Protein AF-Q9TTW2-F1 (afdb_monomer_lite)

Sequence (54 aa):
MGDAEMAVFGAAAPYLRKSEKERLEAQTRPFDLKKDVFVPDDKEEFVKAKIMSR

Structure (mmCIF, N/CA/C/O backbone):
data_AF-Q9TTW2-F1
#
_entry.id   AF-Q9TTW2-F1
#
loop_
_atom_site.group_PDB
_atom_site.id
_atom_site.type_symbol
_atom_site.label_atom_id
_atom_site.label_alt_id
_atom_site.label_comp_id
_atom_site.label_asym_id
_atom_site.label_entity_id
_atom_site.label_seq_id
_atom_site.pdbx_PDB_ins_code
_atom_site.Cartn_x
_atom_site.Cartn_y
_atom_site.Cartn_z
_atom_site.occupancy
_atom_site.B_iso_or_equiv
_atom_site.auth_seq_id
_atom_site.auth_comp_id
_atom_site.auth_asym_id
_atom_site.auth_atom_id
_atom_site.pdbx_PDB_model_num
ATOM 1 N N . MET A 1 1 ? 15.322 -8.966 -6.496 1.00 62.59 1 MET A N 1
ATOM 2 C CA . MET A 1 1 ? 14.448 -8.951 -7.681 1.00 62.59 1 MET A CA 1
ATOM 3 C C . MET A 1 1 ? 14.327 -7.503 -8.112 1.00 62.59 1 MET A C 1
ATOM 5 O O . MET A 1 1 ? 13.524 -6.778 -7.524 1.00 62.59 1 MET A O 1
ATOM 9 N N . GLY A 1 2 ? 15.233 -7.110 -9.010 1.00 79.62 2 GLY A N 1
ATOM 10 C CA . GLY A 1 2 ? 15.569 -5.723 -9.349 1.00 79.62 2 GLY A CA 1
ATOM 11 C C . GLY A 1 2 ? 14.645 -5.080 -10.374 1.00 79.62 2 GLY A C 1
ATOM 12 O O . GLY A 1 2 ? 14.015 -5.795 -11.153 1.00 79.62 2 GLY A O 1
ATOM 13 N N . ASP A 1 3 ? 14.640 -3.747 -10.465 1.00 86.31 3 ASP A N 1
ATOM 14 C CA . ASP A 1 3 ? 13.968 -3.035 -11.571 1.00 86.31 3 ASP A CA 1
ATOM 15 C C . ASP A 1 3 ? 14.490 -3.485 -12.951 1.00 86.31 3 ASP A C 1
ATOM 17 O O . ASP A 1 3 ? 13.735 -3.541 -13.922 1.00 86.31 3 ASP A O 1
ATOM 21 N N . ALA A 1 4 ? 15.757 -3.908 -13.027 1.00 90.38 4 ALA A N 1
ATOM 22 C CA . ALA A 1 4 ? 16.374 -4.442 -14.243 1.00 90.38 4 ALA A CA 1
ATOM 23 C C . ALA A 1 4 ? 15.661 -5.689 -14.798 1.00 90.38 4 ALA A C 1
ATOM 25 O O . ALA A 1 4 ? 15.584 -5.864 -16.011 1.00 90.38 4 ALA A O 1
ATOM 26 N N . GLU A 1 5 ? 15.085 -6.533 -13.939 1.00 90.62 5 GLU A N 1
ATOM 27 C CA . GLU A 1 5 ? 14.324 -7.708 -14.382 1.00 90.62 5 GLU A CA 1
ATOM 28 C C . GLU A 1 5 ? 12.974 -7.322 -14.998 1.00 90.62 5 GLU A C 1
ATOM 30 O O . GLU A 1 5 ? 12.411 -8.077 -15.788 1.00 90.62 5 GLU A O 1
ATOM 35 N N . MET A 1 6 ? 12.451 -6.139 -14.661 1.00 93.25 6 MET A N 1
ATOM 36 C CA . MET A 1 6 ? 11.188 -5.636 -15.199 1.00 93.25 6 MET A CA 1
ATOM 37 C C . MET A 1 6 ? 11.346 -4.959 -16.567 1.00 93.25 6 MET A C 1
ATOM 39 O O . MET A 1 6 ? 10.346 -4.739 -17.250 1.00 93.25 6 MET A O 1
ATOM 43 N N . ALA A 1 7 ? 12.579 -4.683 -17.008 1.00 90.69 7 ALA A N 1
ATOM 44 C CA . ALA A 1 7 ? 12.856 -4.025 -18.285 1.00 90.69 7 ALA A CA 1
ATOM 45 C C . ALA A 1 7 ? 12.300 -4.794 -19.499 1.00 90.69 7 ALA A C 1
ATOM 47 O O . ALA A 1 7 ? 11.865 -4.175 -20.469 1.00 90.69 7 ALA A O 1
ATOM 48 N N . VAL A 1 8 ? 12.233 -6.131 -19.428 1.00 94.19 8 VAL A N 1
ATOM 49 C CA . VAL A 1 8 ? 11.702 -6.986 -20.510 1.00 94.19 8 VAL A CA 1
ATOM 50 C C . VAL A 1 8 ? 10.219 -6.743 -20.806 1.00 94.19 8 VAL A C 1
ATOM 52 O O . VAL A 1 8 ? 9.748 -7.068 -21.891 1.00 94.19 8 VAL A O 1
ATOM 55 N N . PHE A 1 9 ? 9.483 -6.153 -19.861 1.00 91.75 9 PHE A N 1
ATOM 56 C CA . PHE A 1 9 ? 8.058 -5.854 -20.002 1.00 91.75 9 PHE A CA 1
ATOM 57 C C . PHE A 1 9 ? 7.787 -4.434 -20.526 1.00 91.75 9 PHE A C 1
ATOM 59 O O . PHE A 1 9 ? 6.630 -4.083 -20.764 1.00 91.75 9 PHE A O 1
ATOM 66 N N . GLY A 1 10 ? 8.826 -3.610 -20.720 1.00 93.56 10 GLY A N 1
ATOM 67 C CA . GLY A 1 10 ? 8.713 -2.266 -21.290 1.00 93.56 10 GLY A CA 1
ATOM 68 C C . GLY A 1 10 ? 7.621 -1.418 -20.627 1.00 93.56 10 GLY A C 1
ATOM 69 O O . GLY A 1 10 ? 7.529 -1.338 -19.403 1.00 93.56 10 GLY A O 1
ATOM 70 N N . ALA A 1 11 ? 6.747 -0.816 -21.438 1.00 94.38 11 ALA A N 1
ATOM 71 C CA . ALA A 1 11 ? 5.653 0.039 -20.963 1.00 94.38 11 ALA A CA 1
ATOM 72 C C . ALA A 1 11 ? 4.607 -0.690 -20.092 1.00 94.38 11 ALA A C 1
ATOM 74 O O . ALA A 1 11 ? 3.866 -0.037 -19.359 1.00 94.38 11 ALA A O 1
ATOM 75 N N . ALA A 1 12 ? 4.544 -2.026 -20.143 1.00 94.81 12 ALA A N 1
ATOM 76 C CA . ALA A 1 12 ? 3.635 -2.810 -19.310 1.00 94.81 12 ALA A CA 1
ATOM 77 C C . ALA A 1 12 ? 4.173 -3.030 -17.884 1.00 94.81 12 ALA A C 1
ATOM 79 O O . ALA A 1 12 ? 3.398 -3.351 -16.982 1.00 94.81 12 ALA A O 1
ATOM 80 N N . ALA A 1 13 ? 5.478 -2.836 -17.654 1.00 95.38 13 ALA A N 1
ATOM 81 C CA . ALA A 1 13 ? 6.128 -3.128 -16.377 1.00 95.38 13 ALA A CA 1
ATOM 82 C C . ALA A 1 13 ? 5.418 -2.518 -15.148 1.00 95.38 13 ALA A C 1
ATOM 84 O O . ALA A 1 13 ? 5.153 -3.280 -14.217 1.00 95.38 13 ALA A O 1
ATOM 85 N N . PRO A 1 14 ? 5.005 -1.229 -15.132 1.00 92.88 14 PRO A N 1
ATOM 86 C CA . PRO A 1 14 ? 4.385 -0.607 -13.953 1.00 92.88 14 PRO A CA 1
ATOM 87 C C . PRO A 1 14 ? 3.008 -1.175 -13.578 1.00 92.88 14 PRO A C 1
ATOM 89 O O . PRO A 1 14 ? 2.552 -0.991 -12.444 1.00 92.88 14 PRO A O 1
ATOM 92 N N . TYR A 1 15 ? 2.338 -1.831 -14.531 1.00 93.94 15 TYR A N 1
ATOM 93 C CA . TYR A 1 15 ? 1.050 -2.498 -14.331 1.00 93.94 15 TYR A CA 1
ATOM 94 C C . TYR A 1 15 ? 1.224 -3.918 -13.784 1.00 93.94 15 TYR A C 1
ATOM 96 O O . TYR A 1 15 ? 0.329 -4.435 -13.124 1.00 93.94 15 TYR A O 1
ATOM 104 N N . LEU A 1 16 ? 2.382 -4.536 -14.035 1.00 93.56 16 LEU A N 1
ATOM 105 C CA . LEU A 1 16 ? 2.723 -5.871 -13.546 1.00 93.56 16 LEU A CA 1
ATOM 106 C C . LEU A 1 16 ? 3.411 -5.820 -12.178 1.00 93.56 16 LEU A C 1
ATOM 108 O O . LEU A 1 16 ? 3.161 -6.662 -11.317 1.00 93.56 16 LEU A O 1
ATOM 112 N N . ARG A 1 17 ? 4.302 -4.846 -11.971 1.00 94.19 17 ARG A N 1
ATOM 113 C CA . ARG A 1 17 ? 5.049 -4.681 -10.724 1.00 94.19 17 ARG A CA 1
ATOM 114 C C . ARG A 1 17 ? 5.472 -3.228 -10.537 1.00 94.19 17 ARG A C 1
ATOM 116 O O . ARG A 1 17 ? 5.977 -2.595 -11.458 1.00 94.19 17 ARG A O 1
ATOM 123 N N . LYS A 1 18 ? 5.314 -2.725 -9.314 1.00 93.75 18 LYS A N 1
ATOM 124 C CA . LYS A 1 18 ? 5.874 -1.431 -8.904 1.00 93.75 18 LYS A CA 1
ATOM 125 C C . LYS A 1 18 ? 7.396 -1.489 -8.833 1.00 93.75 18 LYS A C 1
ATOM 127 O O . LYS A 1 18 ? 7.961 -2.559 -8.589 1.00 93.75 18 LYS A O 1
ATOM 132 N N . SER A 1 19 ? 8.023 -0.334 -9.021 1.00 92.69 19 SER A N 1
ATOM 133 C CA . SER A 1 19 ? 9.478 -0.203 -8.942 1.00 92.69 19 SER A CA 1
ATOM 134 C C . SER A 1 19 ? 10.006 -0.588 -7.556 1.00 92.69 19 SER A C 1
ATOM 136 O O . SER A 1 19 ? 9.272 -0.563 -6.562 1.00 92.69 19 SER A O 1
ATOM 138 N N . GLU A 1 20 ? 11.286 -0.938 -7.457 1.00 93.25 20 GLU A N 1
ATOM 139 C CA . GLU A 1 20 ? 11.944 -1.205 -6.176 1.00 93.25 20 GLU A CA 1
ATOM 140 C C . GLU A 1 20 ? 11.834 -0.016 -5.227 1.00 93.25 20 GLU A C 1
ATOM 142 O O . GLU A 1 20 ? 11.571 -0.211 -4.040 1.00 93.25 20 GLU A O 1
ATOM 147 N N . LYS A 1 21 ? 11.947 1.206 -5.755 1.00 91.94 21 LYS A N 1
ATOM 148 C CA . LYS A 1 21 ? 11.779 2.434 -4.978 1.00 91.94 21 LYS A CA 1
ATOM 149 C C . LYS A 1 21 ? 10.384 2.532 -4.356 1.00 91.94 21 LYS A C 1
ATOM 151 O O . LYS A 1 21 ? 10.272 2.676 -3.142 1.00 91.94 21 LYS A O 1
ATOM 156 N N . GLU A 1 22 ? 9.326 2.398 -5.155 1.00 93.75 22 GLU A N 1
ATOM 157 C CA . GLU A 1 22 ? 7.942 2.470 -4.660 1.00 93.75 22 GLU A CA 1
ATOM 158 C C . GLU A 1 22 ? 7.627 1.334 -3.678 1.00 93.75 22 GLU A C 1
ATOM 160 O O . GLU A 1 22 ? 6.922 1.528 -2.688 1.00 93.75 22 GLU A O 1
ATOM 165 N N . ARG A 1 23 ? 8.167 0.134 -3.928 1.00 95.69 23 ARG A N 1
ATOM 166 C CA . ARG A 1 23 ? 8.028 -1.005 -3.014 1.00 95.69 23 ARG A CA 1
ATOM 167 C C . ARG A 1 23 ? 8.717 -0.740 -1.680 1.00 95.69 23 ARG A C 1
ATOM 169 O O . ARG A 1 23 ? 8.141 -1.068 -0.646 1.00 95.69 23 ARG A O 1
ATOM 176 N N . LEU A 1 24 ? 9.918 -0.162 -1.699 1.00 95.00 24 LEU A N 1
ATOM 177 C CA . LEU A 1 24 ? 10.665 0.168 -0.490 1.00 95.00 24 LEU A CA 1
ATOM 178 C C . LEU A 1 24 ? 9.929 1.233 0.325 1.00 95.00 24 LEU A C 1
ATOM 180 O O . LEU A 1 24 ? 9.695 1.019 1.508 1.00 95.00 24 LEU A O 1
ATOM 184 N N . GLU A 1 25 ? 9.495 2.325 -0.306 1.00 95.38 25 GLU A N 1
ATOM 185 C CA . GLU A 1 25 ? 8.723 3.392 0.348 1.00 95.38 25 GLU A CA 1
ATOM 186 C C . GLU A 1 25 ? 7.409 2.867 0.955 1.00 95.38 25 GLU A C 1
ATOM 188 O O . GLU A 1 25 ? 7.051 3.210 2.082 1.00 95.38 25 GLU A O 1
ATOM 193 N N . ALA A 1 26 ? 6.707 1.970 0.253 1.00 95.44 26 ALA A N 1
ATOM 194 C CA . ALA A 1 26 ? 5.480 1.361 0.762 1.00 95.44 26 ALA A CA 1
ATOM 195 C C . ALA A 1 26 ? 5.715 0.424 1.961 1.00 95.44 26 ALA A C 1
ATOM 197 O O . ALA A 1 26 ? 4.825 0.282 2.804 1.00 95.44 26 ALA A O 1
ATOM 198 N N . GLN A 1 27 ? 6.883 -0.221 2.039 1.00 95.25 27 GLN A N 1
ATOM 199 C CA . GLN A 1 27 ? 7.254 -1.122 3.135 1.00 95.25 27 GLN A CA 1
ATOM 200 C C . GLN A 1 27 ? 7.830 -0.383 4.345 1.00 95.25 27 GLN A C 1
ATOM 202 O O . GLN A 1 27 ? 7.642 -0.837 5.470 1.00 95.25 27 GLN A O 1
ATOM 207 N N . THR A 1 28 ? 8.506 0.747 4.137 1.00 95.56 28 THR A N 1
ATOM 208 C CA . THR A 1 28 ? 9.120 1.544 5.212 1.00 95.56 28 THR A CA 1
ATOM 209 C C . THR A 1 28 ? 8.184 2.601 5.794 1.00 95.56 28 THR A C 1
ATOM 211 O O . THR A 1 28 ? 8.566 3.320 6.719 1.00 95.56 28 THR A O 1
ATOM 214 N N . ARG A 1 29 ? 6.946 2.697 5.291 1.00 95.00 29 ARG A N 1
ATOM 215 C CA . ARG A 1 29 ? 5.933 3.600 5.845 1.00 95.00 2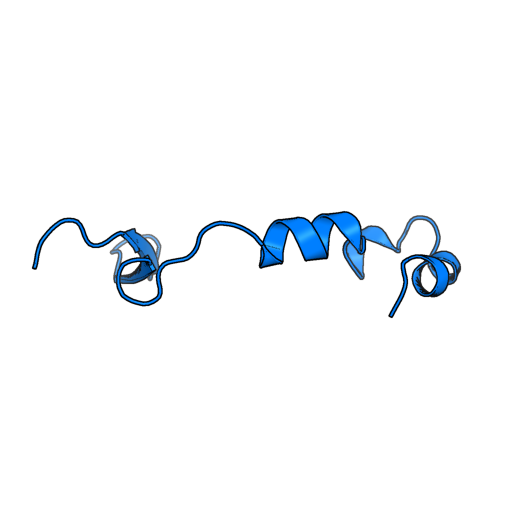9 ARG A CA 1
ATOM 216 C C . ARG A 1 29 ? 5.664 3.292 7.330 1.00 95.00 29 ARG A C 1
ATOM 218 O O . ARG A 1 29 ? 5.691 2.124 7.723 1.00 95.00 29 ARG A O 1
ATOM 225 N N . PRO A 1 30 ? 5.318 4.301 8.149 1.00 96.69 30 PRO A N 1
ATOM 226 C CA . PRO A 1 30 ? 4.944 4.077 9.540 1.00 96.69 30 PRO A CA 1
ATOM 227 C C . PRO A 1 30 ? 3.786 3.079 9.664 1.00 96.69 30 PRO A C 1
ATOM 229 O O . PRO A 1 30 ? 2.772 3.203 8.968 1.00 96.69 30 PRO A O 1
ATOM 232 N N . PHE A 1 31 ? 3.946 2.106 10.557 1.00 96.69 31 PHE A N 1
ATOM 233 C CA . PHE A 1 31 ? 2.930 1.111 10.877 1.00 96.69 31 PHE A CA 1
ATOM 234 C C . PHE A 1 31 ? 3.069 0.670 12.339 1.00 96.69 31 PHE A C 1
ATOM 236 O O . PHE A 1 31 ? 4.160 0.309 12.780 1.00 96.69 31 PHE A O 1
ATOM 243 N N . ASP A 1 32 ? 1.971 0.705 13.087 1.00 96.81 32 ASP A N 1
ATOM 244 C CA . ASP A 1 32 ? 1.879 0.234 14.469 1.00 96.81 32 ASP A CA 1
ATOM 245 C C . ASP A 1 32 ? 0.889 -0.932 14.536 1.00 96.81 32 ASP A C 1
ATOM 247 O O . ASP A 1 32 ? -0.322 -0.741 14.422 1.00 96.81 32 ASP A O 1
ATOM 251 N N . LEU A 1 33 ? 1.411 -2.139 14.783 1.00 96.06 33 LEU A N 1
ATOM 252 C CA . LEU A 1 33 ? 0.638 -3.386 14.814 1.00 96.06 33 LEU A CA 1
ATOM 253 C C . LEU A 1 33 ? -0.554 -3.343 15.783 1.00 96.06 33 LEU A C 1
ATOM 255 O O . LEU A 1 33 ? -1.538 -4.044 15.569 1.00 96.06 33 LEU A O 1
ATOM 259 N N . LYS A 1 34 ? -0.471 -2.559 16.864 1.00 95.44 34 LYS A N 1
ATOM 260 C CA . LYS A 1 34 ? -1.550 -2.469 17.857 1.00 95.44 34 LYS A CA 1
ATOM 261 C C . LYS A 1 34 ? -2.573 -1.393 17.529 1.00 95.44 34 LYS A C 1
ATOM 263 O O . LYS A 1 34 ? -3.655 -1.430 18.103 1.00 95.44 34 LYS A O 1
ATOM 268 N N . LYS A 1 35 ? -2.232 -0.415 16.688 1.00 96.06 35 LYS A N 1
ATOM 269 C CA . LYS A 1 35 ? -3.112 0.722 16.396 1.00 96.06 35 LYS A CA 1
ATOM 270 C C . LYS A 1 35 ? -3.742 0.642 15.020 1.00 96.06 35 LYS A C 1
ATOM 272 O O . LYS A 1 35 ? -4.892 1.041 14.907 1.00 96.06 35 LYS A O 1
ATOM 277 N N . ASP A 1 36 ? -3.021 0.158 14.017 1.00 96.62 36 ASP A N 1
ATOM 278 C CA . ASP A 1 36 ? -3.487 0.120 12.634 1.00 96.62 36 ASP A CA 1
ATOM 279 C C . ASP A 1 36 ? -4.270 -1.178 12.382 1.00 96.62 36 ASP A C 1
ATOM 281 O O . ASP A 1 36 ? -3.693 -2.252 12.208 1.00 96.62 36 ASP A O 1
ATOM 285 N N . VAL A 1 37 ? -5.601 -1.075 12.391 1.00 96.69 37 VAL A N 1
ATOM 286 C CA . VAL A 1 37 ? -6.534 -2.214 12.363 1.00 96.69 37 VAL A CA 1
ATOM 287 C C . VAL A 1 37 ? -7.627 -2.021 11.311 1.00 96.69 37 VAL A C 1
ATOM 289 O O . VAL A 1 37 ? -7.791 -0.935 10.754 1.00 9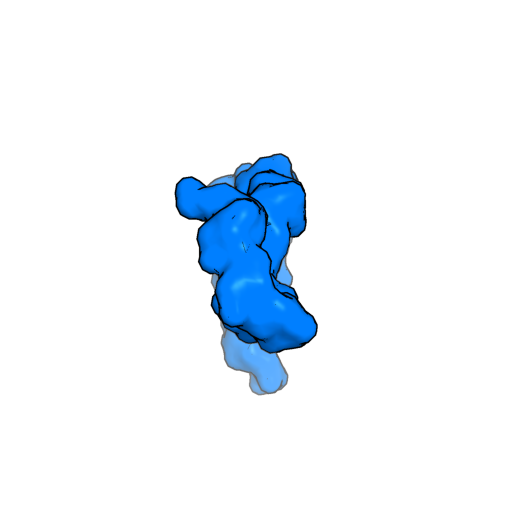6.69 37 VAL A O 1
ATOM 292 N N . PHE A 1 38 ? -8.385 -3.082 11.040 1.00 97.62 38 PHE A N 1
ATOM 293 C CA . PHE A 1 38 ? -9.611 -3.018 10.245 1.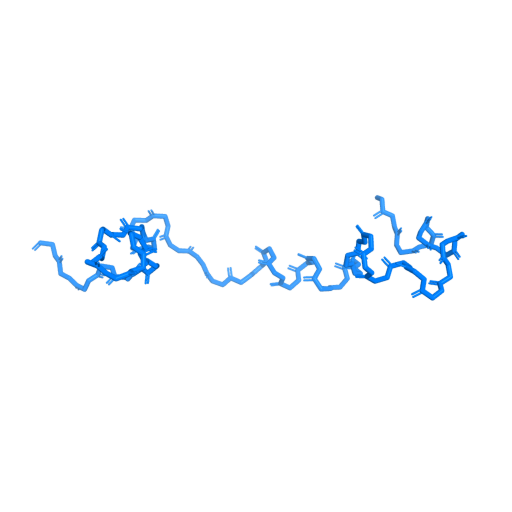00 97.62 38 PHE A CA 1
ATOM 294 C C . PHE A 1 38 ? -10.829 -3.076 11.164 1.00 97.62 38 PHE A C 1
ATOM 296 O O . PHE A 1 38 ? -10.846 -3.866 12.109 1.00 97.62 38 PHE A O 1
ATOM 303 N N . VAL A 1 39 ? -11.837 -2.253 10.880 1.00 96.94 39 VAL A N 1
ATOM 304 C CA . VAL A 1 39 ? -13.121 -2.243 11.595 1.00 96.94 39 VAL A CA 1
ATOM 305 C C . VAL A 1 39 ? -14.273 -2.401 10.603 1.00 96.94 39 VAL A C 1
ATOM 307 O O . VAL A 1 39 ? -14.132 -1.929 9.473 1.00 96.94 39 VAL A O 1
ATOM 310 N N . PRO A 1 40 ? -15.382 -3.059 10.986 1.00 97.81 40 PRO A N 1
ATOM 311 C CA . PRO A 1 40 ? -16.567 -3.135 10.141 1.00 97.81 40 PRO A CA 1
ATOM 312 C C . PRO A 1 40 ? -17.140 -1.745 9.841 1.00 97.81 40 PRO A C 1
ATOM 314 O O . PRO A 1 40 ? -17.157 -0.887 10.725 1.00 97.81 40 PRO A O 1
ATOM 317 N N . ASP A 1 41 ? -17.626 -1.550 8.620 1.00 97.56 41 ASP A N 1
ATOM 318 C CA . ASP A 1 41 ? -18.352 -0.358 8.178 1.00 97.56 41 ASP A CA 1
ATOM 319 C C . ASP A 1 41 ? -19.613 -0.768 7.405 1.00 97.56 41 ASP A C 1
ATOM 321 O O . ASP A 1 41 ? -19.593 -1.722 6.628 1.00 97.56 41 ASP A O 1
ATOM 325 N N . ASP A 1 42 ? -20.711 -0.038 7.601 1.00 96.44 42 ASP A N 1
ATOM 326 C CA . ASP A 1 42 ? -22.017 -0.390 7.030 1.00 96.44 42 ASP A CA 1
ATOM 327 C C . ASP A 1 42 ? -22.076 -0.263 5.495 1.00 96.44 42 ASP A C 1
ATOM 329 O O . ASP A 1 42 ? -22.956 -0.850 4.862 1.00 96.44 42 ASP A O 1
ATOM 333 N N . LYS A 1 43 ? -21.184 0.527 4.881 1.00 97.06 43 LYS A N 1
ATOM 334 C CA . LYS A 1 43 ? -21.184 0.820 3.436 1.00 97.06 43 LYS A CA 1
ATOM 335 C C . LY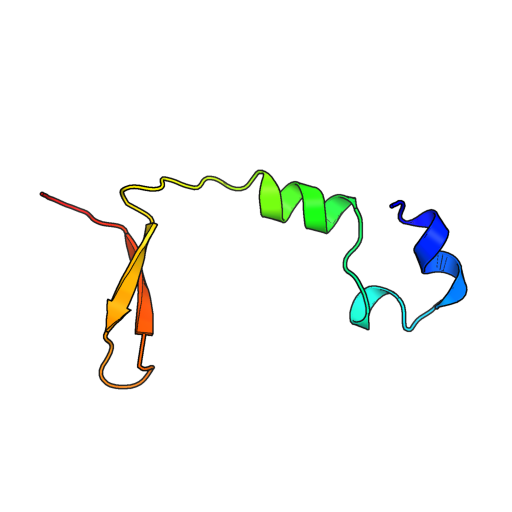S A 1 43 ? -19.991 0.217 2.707 1.00 97.06 43 LYS A C 1
ATOM 337 O O . LYS A 1 43 ? -20.130 -0.161 1.547 1.00 97.06 43 LYS A O 1
ATOM 342 N N . GLU A 1 44 ? -18.836 0.163 3.362 1.00 96.31 44 GLU A N 1
ATOM 343 C 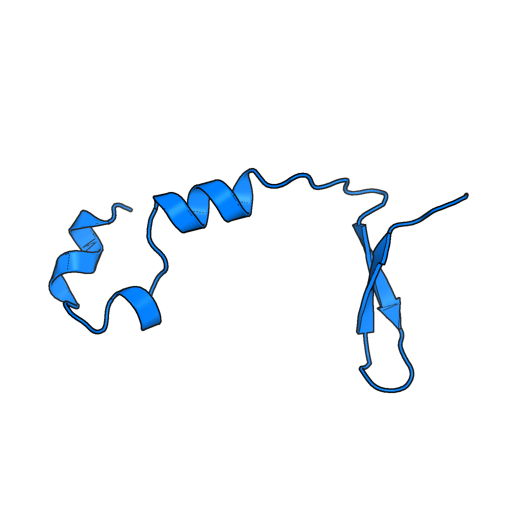CA . GLU A 1 44 ? -17.576 -0.316 2.778 1.00 96.31 44 GLU A CA 1
ATOM 344 C C . GLU A 1 44 ? -17.176 -1.718 3.265 1.00 96.31 44 GLU A C 1
ATOM 346 O O . GLU A 1 44 ? -16.092 -2.189 2.928 1.00 96.31 44 GLU A O 1
ATOM 351 N N . GLU A 1 45 ? -18.043 -2.389 4.035 1.00 95.88 45 GLU A N 1
ATOM 352 C CA . GLU A 1 45 ? -17.817 -3.659 4.745 1.00 95.88 45 GLU A CA 1
ATOM 353 C C . GLU A 1 45 ? -16.726 -3.563 5.819 1.00 95.88 45 GLU A C 1
ATOM 355 O O . GLU A 1 45 ? -16.988 -3.850 6.986 1.00 95.88 45 GLU A O 1
ATOM 360 N N . PHE A 1 46 ? -15.516 -3.130 5.451 1.00 97.25 46 PHE A N 1
ATOM 361 C CA . PHE A 1 46 ? -14.391 -2.905 6.350 1.00 97.25 46 PHE A CA 1
ATOM 362 C C . PHE A 1 46 ? -13.551 -1.703 5.933 1.00 97.25 46 PHE A C 1
ATOM 364 O O . PHE A 1 46 ? -13.095 -1.597 4.795 1.00 97.25 46 PHE A O 1
ATOM 371 N N . VAL A 1 47 ? -13.213 -0.863 6.908 1.00 97.50 47 VAL A N 1
ATOM 372 C CA . VAL A 1 47 ? -12.339 0.297 6.707 1.00 97.50 47 VAL A CA 1
ATOM 373 C C . VAL A 1 47 ? -11.074 0.192 7.550 1.00 97.50 47 VAL A C 1
ATOM 375 O O . VAL A 1 47 ? -11.044 -0.428 8.617 1.00 97.50 47 VAL A O 1
ATOM 378 N N . LYS A 1 48 ? -9.992 0.810 7.066 1.00 97.25 48 LYS A N 1
ATOM 379 C CA . LYS A 1 48 ? -8.751 0.974 7.837 1.00 97.25 48 LYS A CA 1
ATOM 380 C C . LYS A 1 48 ? -8.961 2.050 8.899 1.00 97.25 48 LYS A C 1
ATOM 382 O O . LYS A 1 48 ? -9.366 3.160 8.567 1.00 97.25 48 LYS A O 1
ATOM 387 N N . ALA A 1 49 ? -8.620 1.752 10.147 1.00 96.62 49 ALA A N 1
ATOM 388 C CA . ALA A 1 49 ? -8.769 2.668 11.272 1.00 96.62 49 ALA A CA 1
ATOM 389 C C . ALA A 1 49 ? -7.539 2.652 12.190 1.00 96.62 49 ALA A C 1
ATOM 391 O O . ALA A 1 49 ? -6.710 1.740 12.139 1.00 96.62 49 ALA A O 1
ATOM 392 N N . LYS A 1 50 ? -7.440 3.676 13.048 1.00 96.44 50 LYS A N 1
ATOM 393 C CA . LYS A 1 50 ? -6.399 3.795 14.072 1.00 96.44 50 LYS A CA 1
ATOM 394 C C . LYS A 1 50 ? -7.012 3.868 15.469 1.00 96.44 50 LYS A C 1
ATOM 396 O O . LYS A 1 50 ? -7.839 4.740 15.723 1.00 96.44 50 LYS A O 1
ATOM 401 N N . ILE A 1 51 ? -6.587 2.999 16.388 1.00 95.50 51 ILE A N 1
ATOM 402 C CA . ILE A 1 51 ? -7.082 3.005 17.778 1.00 95.50 51 ILE A CA 1
ATOM 403 C C . ILE A 1 51 ? -6.634 4.289 18.501 1.00 95.50 51 ILE A C 1
ATOM 405 O O . ILE A 1 51 ? -5.435 4.568 18.591 1.00 95.50 51 ILE A O 1
ATOM 409 N N . MET A 1 52 ? -7.592 5.060 19.032 1.00 94.38 52 MET A N 1
ATOM 410 C CA . MET A 1 52 ? -7.334 6.316 19.759 1.00 94.38 52 MET A CA 1
ATOM 411 C C . MET A 1 52 ? -7.151 6.118 21.269 1.00 94.38 52 MET A C 1
ATOM 4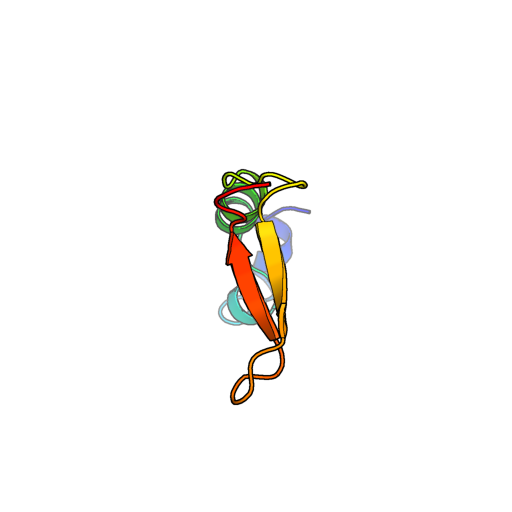13 O O . MET A 1 52 ? -6.256 6.717 21.863 1.00 94.38 52 MET A O 1
ATOM 417 N N . SER A 1 53 ? -7.975 5.271 21.885 1.00 89.62 53 SER A N 1
ATOM 418 C CA . SER A 1 53 ? -7.983 4.994 23.326 1.00 89.62 53 SER A CA 1
ATOM 419 C C . SER A 1 53 ? -8.189 3.503 23.588 1.00 89.62 53 SER A C 1
ATOM 421 O O . SER A 1 53 ? -8.723 2.795 22.735 1.00 89.62 53 SER A O 1
ATOM 423 N N . ARG A 1 54 ? -7.737 3.040 24.758 1.00 73.94 54 ARG A N 1
ATOM 424 C CA . ARG A 1 54 ? -7.927 1.667 25.237 1.00 73.94 54 ARG A CA 1
ATOM 425 C C . ARG A 1 54 ? -9.159 1.569 26.123 1.00 73.94 54 ARG A C 1
ATOM 427 O O . ARG A 1 54 ? -9.351 2.515 26.917 1.00 73.94 54 ARG A O 1
#

Radius of gyration: 17.03 Å; chains: 1; bounding box: 38×15×46 Å

InterPro domains:
  IPR004009 Myosin, SH3 domain [PS51844] (32-54)
  IPR008989 Myosin S1 fragment, N-terminal [G3DSA:2.30.30.360] (30-54)

pLDDT: mean 93.52, std 5.92, range [62.59, 97.81]

Secondary structure (DSSP, 8-state):
--HHHHGGGGGGHHHH---HHHHHHHHHS---TTTEEEEEETTTEEEEEE----

Foldseek 3Di:
DAVVVLVVVPPCSCVVDNHPVVVVCVVPPDDDPVFFDWDQDPPPRIDTGGDDDD

Organism: Oryctolagus cuniculus (NCBI:txid9986)